Protein AF-A0ABD1ADV8-F1 (afdb_monomer_lite)

Organism: NCBI:txid228776

Foldseek 3Di:
DFPQQDDQFDAAPAPHDSCSSCVDDPNPDDRDDGDPVRDDPPPQCDDGVNDHGQPPDDPDDDKDQDAPPDDVSVVVVLLLQDWAWDDDPNDIDTDHVVCVCVVVVNCPDDDDDRPDDDPDDNVVRVVRSPDDSHRPMD

Secondary structure (DSSP, 8-state):
-BTTTS--PPPPPTT--GGGGGTT--TT-PPS---GGGB-S-GGGS-BTTBPPPTT--SS----EE-TTS-HHHHHHHHHHS-EEEEETTEEEEE-GGGHHHHTT---S------------HHHHHHHHHS--TTEE-

pLDDT: mean 76.41, std 10.17, range [47.72, 91.25]

Sequence (138 aa):
MFKNARPTAVEIPLGEPMIAQWDNLDLRQRPENVRFEDFEWRPYTKPLPNWSPLRLYVEESMSVTVENSIDDEFVCFARSVRSCKLVGMGVVEDYNPHRVARQFGMDQELPDLVSERSSFTEQEVWEDYNKSLSGFEL

Structure (mmCIF, N/CA/C/O backbone):
data_AF-A0ABD1ADV8-F1
#
_entry.id   AF-A0ABD1ADV8-F1
#
loop_
_atom_site.group_PDB
_atom_site.id
_atom_site.type_symbol
_atom_site.label_atom_id
_atom_site.label_alt_id
_atom_site.label_comp_id
_atom_site.label_asym_id
_atom_site.label_entity_id
_atom_site.label_seq_id
_atom_site.pdbx_PDB_ins_code
_atom_site.Cartn_x
_atom_site.Cartn_y
_atom_site.Cartn_z
_atom_site.occupancy
_atom_site.B_iso_or_equiv
_atom_site.auth_seq_id
_atom_site.auth_comp_id
_atom_site.auth_asym_id
_atom_site.auth_atom_id
_atom_site.pdbx_PDB_model_num
ATOM 1 N N . MET A 1 1 ? 8.859 -8.805 -7.456 1.00 71.88 1 MET A N 1
ATOM 2 C CA . MET A 1 1 ? 8.146 -9.245 -8.680 1.00 71.88 1 MET A CA 1
ATOM 3 C C . MET A 1 1 ? 9.144 -9.894 -9.617 1.00 71.88 1 MET A C 1
ATOM 5 O O . MET A 1 1 ? 10.246 -9.385 -9.744 1.00 71.88 1 MET A O 1
ATOM 9 N N . PHE A 1 2 ? 8.793 -11.003 -10.257 1.00 77.69 2 PHE A N 1
ATOM 10 C CA . PHE A 1 2 ? 9.716 -11.716 -11.140 1.00 77.69 2 PHE A CA 1
ATOM 11 C C . PHE A 1 2 ? 9.763 -11.089 -12.534 1.00 77.69 2 PHE A C 1
ATOM 13 O O . PHE A 1 2 ? 8.723 -10.926 -13.173 1.00 77.69 2 PHE A O 1
ATOM 20 N N . LYS A 1 3 ? 10.964 -10.747 -13.013 1.00 77.00 3 LYS A N 1
ATOM 21 C CA . LYS A 1 3 ? 11.163 -10.065 -14.307 1.00 77.00 3 LYS A CA 1
ATOM 22 C C . LYS A 1 3 ? 10.658 -10.883 -15.495 1.00 77.00 3 LYS A C 1
ATOM 24 O O . LYS A 1 3 ? 10.087 -10.311 -16.413 1.00 77.00 3 LYS A O 1
ATOM 29 N N . ASN A 1 4 ? 10.817 -12.201 -15.429 1.00 75.56 4 ASN A N 1
ATOM 30 C CA . ASN A 1 4 ? 10.456 -13.123 -16.508 1.00 75.56 4 ASN A CA 1
ATOM 31 C C . ASN A 1 4 ? 8.974 -13.537 -16.477 1.00 75.56 4 ASN A C 1
ATOM 33 O O . ASN A 1 4 ? 8.503 -14.209 -17.386 1.00 75.56 4 ASN A O 1
ATOM 37 N N . ALA A 1 5 ? 8.238 -13.141 -15.431 1.00 75.56 5 ALA A N 1
ATOM 38 C CA . ALA A 1 5 ? 6.816 -13.444 -15.272 1.00 75.56 5 ALA A CA 1
ATOM 39 C C . ALA A 1 5 ? 5.897 -12.246 -15.504 1.00 75.56 5 ALA A C 1
ATOM 41 O O . ALA A 1 5 ? 4.679 -12.416 -15.533 1.00 75.56 5 ALA A O 1
ATOM 42 N N . ARG A 1 6 ? 6.453 -11.036 -15.623 1.00 73.31 6 ARG A N 1
ATOM 43 C CA . ARG A 1 6 ? 5.643 -9.843 -15.856 1.00 73.31 6 ARG A CA 1
ATOM 44 C C . ARG A 1 6 ? 5.426 -9.627 -17.357 1.00 73.31 6 ARG A C 1
ATOM 46 O O . ARG A 1 6 ? 6.372 -9.789 -18.129 1.00 73.31 6 ARG A O 1
ATOM 53 N N . PRO A 1 7 ? 4.223 -9.204 -17.764 1.00 77.38 7 PRO A N 1
ATOM 54 C CA . PRO A 1 7 ? 3.981 -8.732 -19.118 1.00 77.38 7 PRO A CA 1
ATOM 55 C C . PRO A 1 7 ? 4.883 -7.541 -19.481 1.00 77.38 7 PRO A C 1
ATOM 57 O O . PRO A 1 7 ? 5.342 -6.802 -18.601 1.00 77.38 7 PRO A O 1
ATOM 60 N N . THR A 1 8 ? 5.103 -7.314 -20.778 1.00 79.12 8 THR A N 1
ATOM 61 C CA . THR A 1 8 ? 5.774 -6.101 -21.265 1.00 79.12 8 THR A CA 1
ATOM 62 C C . THR A 1 8 ? 4.921 -4.879 -20.933 1.00 79.12 8 THR A C 1
ATOM 64 O O . THR A 1 8 ? 3.848 -4.707 -21.500 1.00 79.12 8 THR A O 1
ATOM 67 N N . ALA A 1 9 ? 5.388 -4.053 -19.997 1.00 78.62 9 ALA A N 1
ATOM 68 C CA . ALA A 1 9 ? 4.689 -2.841 -19.586 1.00 78.62 9 ALA A CA 1
ATOM 69 C C . ALA A 1 9 ? 4.634 -1.816 -20.731 1.00 78.62 9 ALA A C 1
ATOM 71 O O . ALA A 1 9 ? 5.615 -1.648 -21.461 1.00 78.62 9 ALA A O 1
ATOM 72 N N . VAL A 1 10 ? 3.503 -1.124 -20.857 1.00 85.69 10 VAL A N 1
ATOM 73 C CA . VAL A 1 10 ? 3.368 0.066 -21.710 1.00 85.69 10 VAL A CA 1
ATOM 74 C C . VAL A 1 10 ? 3.653 1.337 -20.909 1.00 85.69 10 VAL A C 1
ATOM 76 O O . VAL A 1 10 ? 3.679 1.309 -19.678 1.00 85.69 10 VAL A O 1
ATOM 79 N N . GLU A 1 11 ? 3.888 2.456 -21.596 1.00 87.50 11 GLU A N 1
ATOM 80 C CA . GLU A 1 11 ? 4.007 3.754 -20.927 1.00 87.50 11 GLU A CA 1
ATOM 81 C C . GLU A 1 11 ? 2.705 4.083 -20.184 1.00 87.50 11 GLU A C 1
ATOM 83 O O . GLU A 1 11 ? 1.615 3.921 -20.733 1.00 87.50 11 GLU A O 1
ATOM 88 N N . ILE A 1 12 ? 2.829 4.526 -18.930 1.00 88.81 12 ILE A N 1
ATOM 89 C CA . ILE A 1 12 ? 1.684 4.904 -18.102 1.00 88.81 12 ILE A CA 1
ATOM 90 C C . ILE A 1 12 ? 1.140 6.231 -18.649 1.00 88.81 12 ILE A C 1
ATOM 92 O O . ILE A 1 12 ? 1.897 7.209 -18.715 1.00 88.81 12 ILE A O 1
ATOM 96 N N . PRO A 1 13 ? -0.137 6.301 -19.065 1.00 88.25 13 PRO A N 1
ATO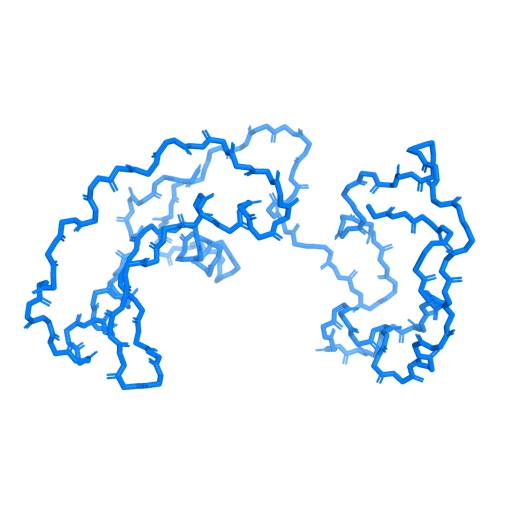M 97 C CA . PRO A 1 13 ? -0.726 7.566 -19.477 1.00 88.25 13 PRO A CA 1
ATOM 98 C C . PRO A 1 13 ? -0.741 8.566 -18.313 1.00 88.25 13 PRO A C 1
ATOM 100 O O . PRO A 1 13 ? -0.833 8.189 -17.145 1.00 88.25 13 PRO A O 1
ATOM 103 N N . LEU A 1 14 ? -0.640 9.860 -18.617 1.00 87.25 14 LEU A N 1
ATOM 104 C CA . LEU A 1 14 ? -0.584 10.895 -17.585 1.00 87.25 14 LEU A CA 1
ATOM 105 C C . LEU A 1 14 ? -1.836 10.865 -16.694 1.00 87.25 14 LEU A C 1
ATOM 107 O O . LEU A 1 14 ? -2.947 11.054 -17.181 1.00 87.25 14 LEU A O 1
ATOM 111 N N . GLY A 1 15 ? -1.628 10.693 -15.386 1.00 84.62 15 GLY A N 1
ATOM 112 C CA . GLY A 1 15 ? -2.700 10.655 -14.387 1.00 84.62 15 GLY A CA 1
ATOM 113 C C . GLY A 1 15 ? -3.316 9.272 -14.158 1.00 84.62 15 GLY A C 1
ATOM 114 O O . GLY A 1 15 ? -4.132 9.130 -13.251 1.00 84.62 15 GLY A O 1
ATOM 115 N N . GLU A 1 16 ? -2.913 8.256 -14.921 1.00 87.75 16 GLU A N 1
ATOM 116 C CA . GLU A 1 16 ? -3.350 6.878 -14.705 1.00 87.75 16 GLU A CA 1
ATOM 117 C C . GLU A 1 16 ? -2.549 6.200 -13.580 1.00 87.75 16 GLU A C 1
ATOM 119 O O . GLU A 1 16 ? -1.379 6.530 -13.340 1.00 87.75 16 GLU A O 1
ATOM 124 N N . PRO A 1 17 ? -3.139 5.219 -12.875 1.00 84.81 17 PRO A N 1
ATOM 125 C CA . PRO A 1 17 ? -2.410 4.445 -11.888 1.00 84.81 17 PRO A CA 1
ATOM 126 C C . PRO A 1 17 ? -1.356 3.570 -12.572 1.00 84.81 17 PRO A C 1
ATOM 128 O O . PRO A 1 17 ? -1.534 3.100 -13.691 1.00 84.81 17 PRO A O 1
ATOM 131 N N . MET A 1 18 ? -0.286 3.233 -11.854 1.00 82.25 18 MET A N 1
ATOM 132 C CA . MET A 1 18 ? 0.778 2.351 -12.354 1.00 82.25 18 MET A CA 1
ATOM 133 C C . MET A 1 18 ? 0.280 1.015 -12.927 1.00 82.25 18 MET A C 1
ATOM 135 O O . MET A 1 18 ? 0.907 0.470 -13.830 1.00 82.25 18 MET A O 1
ATOM 139 N N . ILE A 1 19 ? -0.843 0.475 -12.432 1.00 83.44 19 ILE A N 1
ATOM 140 C CA . ILE A 1 19 ? -1.433 -0.767 -12.959 1.00 83.44 19 ILE A CA 1
ATOM 141 C C . ILE A 1 19 ? -1.913 -0.627 -14.415 1.00 83.44 19 ILE A C 1
ATOM 143 O O . ILE A 1 19 ? -1.948 -1.626 -15.132 1.00 83.44 19 ILE A O 1
ATOM 147 N N . ALA A 1 20 ? -2.181 0.599 -14.884 1.00 87.50 20 ALA A N 1
ATOM 148 C CA . ALA A 1 20 ? -2.556 0.886 -16.268 1.00 87.50 20 ALA A CA 1
ATOM 149 C C . ALA A 1 20 ? -1.469 0.481 -17.275 1.00 87.50 20 ALA A C 1
ATOM 151 O O . ALA A 1 20 ? -1.775 0.195 -18.431 1.00 87.50 20 ALA A O 1
ATOM 152 N N . GLN A 1 21 ? -0.214 0.332 -16.827 1.00 84.94 21 GLN A N 1
ATOM 153 C CA . GLN A 1 21 ? 0.871 -0.215 -17.648 1.00 84.94 21 GLN A CA 1
ATOM 154 C C . GLN A 1 21 ? 0.601 -1.650 -18.149 1.00 84.94 21 GLN A C 1
ATOM 156 O O . GLN A 1 21 ? 1.351 -2.153 -18.989 1.00 84.94 21 GLN A O 1
ATOM 161 N N . TRP A 1 22 ? -0.435 -2.322 -17.628 1.00 83.19 22 TRP A N 1
ATOM 162 C CA . TRP A 1 22 ? -0.837 -3.675 -18.012 1.00 83.19 22 TRP A CA 1
ATOM 163 C C . TRP A 1 22 ? -2.296 -3.808 -18.485 1.00 83.19 22 TRP A C 1
ATOM 165 O O . TRP A 1 22 ? -2.726 -4.928 -18.751 1.00 83.19 22 TRP A O 1
ATOM 175 N N . ASP A 1 23 ? -3.040 -2.707 -18.629 1.00 80.25 23 ASP A N 1
ATOM 176 C CA . ASP A 1 23 ? -4.498 -2.699 -18.875 1.00 80.25 23 ASP A CA 1
ATOM 177 C C . ASP A 1 23 ? -4.930 -3.422 -20.170 1.00 80.25 23 ASP A C 1
ATOM 179 O O . ASP A 1 23 ? -6.026 -3.963 -20.263 1.00 80.25 23 ASP A O 1
ATOM 183 N N . ASN A 1 24 ? -4.038 -3.513 -21.162 1.00 73.12 24 ASN A N 1
ATOM 184 C CA . ASN A 1 24 ? -4.349 -4.053 -22.492 1.00 73.12 24 ASN A CA 1
ATOM 185 C C . ASN A 1 24 ? -3.439 -5.214 -22.921 1.00 73.12 24 ASN A C 1
ATOM 187 O O . ASN A 1 24 ? -3.181 -5.411 -24.110 1.00 73.12 24 ASN A O 1
ATOM 191 N N . LEU A 1 25 ? -2.910 -5.975 -21.963 1.00 70.88 25 LEU A N 1
ATOM 192 C CA . LEU A 1 25 ? -1.984 -7.066 -22.263 1.00 70.88 25 LEU A CA 1
ATOM 193 C C . LEU A 1 25 ? -2.707 -8.408 -22.363 1.00 70.88 25 LEU A C 1
ATOM 195 O O . LEU A 1 25 ? -3.488 -8.784 -21.492 1.00 70.88 25 LEU A O 1
ATOM 199 N N . ASP A 1 26 ? -2.409 -9.162 -23.425 1.00 68.88 26 ASP A N 1
ATOM 200 C CA . ASP A 1 26 ? -2.891 -10.535 -23.569 1.00 68.88 26 ASP A CA 1
ATOM 201 C C . ASP A 1 26 ? -2.171 -11.416 -22.529 1.00 68.88 26 ASP A C 1
ATOM 203 O O . ASP A 1 26 ? -1.019 -11.818 -22.709 1.00 68.88 26 ASP A O 1
ATOM 207 N N . LEU A 1 27 ? -2.846 -11.695 -21.407 1.00 64.19 27 LEU A N 1
ATOM 208 C CA . LEU A 1 27 ? -2.335 -12.439 -20.239 1.00 64.19 27 LEU A CA 1
ATOM 209 C C . LEU A 1 27 ? -2.036 -13.928 -20.518 1.00 64.19 27 LEU A C 1
ATOM 211 O O . LEU A 1 27 ? -1.850 -14.723 -19.599 1.00 64.19 27 LEU A O 1
ATOM 215 N N . ARG A 1 28 ? -1.978 -14.341 -21.786 1.00 60.69 28 ARG A N 1
ATOM 216 C CA . ARG A 1 28 ? -1.716 -15.725 -22.208 1.00 60.69 28 ARG A CA 1
ATOM 217 C C . ARG A 1 28 ? -0.264 -16.169 -22.041 1.00 60.69 28 ARG A C 1
ATOM 219 O O . ARG A 1 28 ? 0.033 -17.342 -22.266 1.00 60.69 28 ARG A O 1
ATOM 226 N N . GLN A 1 29 ? 0.637 -15.275 -21.644 1.00 61.12 29 GLN A N 1
ATOM 227 C CA . GLN A 1 29 ? 2.020 -15.641 -21.364 1.00 61.12 29 GLN A CA 1
ATOM 228 C C . GLN A 1 29 ? 2.092 -16.390 -20.032 1.00 61.12 29 GLN A C 1
ATOM 230 O O . GLN A 1 29 ? 1.977 -15.806 -18.957 1.00 61.12 29 GLN A O 1
ATOM 235 N N . ARG A 1 30 ? 2.274 -17.711 -20.102 1.00 60.53 30 ARG A N 1
ATOM 236 C CA . ARG A 1 30 ? 2.679 -18.488 -18.931 1.00 60.53 30 ARG A CA 1
ATOM 237 C C . ARG A 1 30 ? 4.173 -18.265 -18.713 1.00 60.53 30 ARG A C 1
ATOM 239 O O . ARG A 1 30 ? 4.932 -18.533 -19.641 1.00 60.53 30 ARG A O 1
ATOM 246 N N . PRO A 1 31 ? 4.608 -17.816 -17.526 1.00 62.81 31 PRO A N 1
ATOM 247 C CA . PRO A 1 31 ? 6.028 -17.760 -17.237 1.00 62.81 31 PRO A CA 1
ATOM 248 C C . PRO A 1 31 ? 6.628 -19.163 -17.317 1.00 62.81 31 PRO A C 1
ATOM 250 O O . PRO A 1 31 ? 6.181 -20.075 -16.617 1.00 62.81 31 PRO A O 1
ATOM 253 N N . GLU A 1 32 ? 7.650 -19.334 -18.149 1.00 66.00 32 GLU A N 1
ATOM 254 C CA . GLU A 1 32 ? 8.530 -20.493 -18.063 1.00 66.00 32 GLU A CA 1
ATOM 255 C C . GLU A 1 32 ? 9.405 -20.328 -16.816 1.00 66.00 32 GLU A C 1
ATOM 257 O O . GLU A 1 32 ? 10.052 -19.299 -16.651 1.00 66.00 32 GLU A O 1
ATOM 262 N N . ASN A 1 33 ? 9.376 -21.322 -15.921 1.00 70.75 33 ASN A N 1
ATOM 263 C CA . ASN A 1 33 ? 10.292 -21.510 -14.788 1.00 70.75 33 ASN A CA 1
ATOM 264 C C . ASN A 1 33 ? 10.806 -20.218 -14.127 1.00 70.75 33 ASN A C 1
ATOM 266 O O . ASN A 1 33 ? 11.912 -19.749 -14.385 1.00 70.75 33 ASN A O 1
ATOM 270 N N . VAL A 1 34 ? 10.013 -19.677 -13.209 1.00 72.94 34 VAL A N 1
ATOM 271 C CA . VAL A 1 34 ? 10.390 -18.513 -12.407 1.00 72.94 34 VAL A CA 1
ATOM 272 C C . VAL A 1 34 ? 11.498 -18.887 -11.415 1.00 72.94 34 VAL A C 1
ATOM 274 O O . VAL A 1 34 ? 11.299 -19.776 -10.587 1.00 72.94 34 VAL A O 1
ATOM 277 N N . ARG A 1 35 ? 12.650 -18.205 -11.463 1.00 79.69 35 ARG A N 1
ATOM 278 C CA . ARG A 1 35 ? 13.740 -18.403 -10.492 1.00 79.69 35 ARG A CA 1
ATOM 279 C C . ARG A 1 35 ? 13.814 -17.234 -9.510 1.00 79.69 35 ARG A C 1
ATOM 281 O O . ARG A 1 35 ? 13.462 -16.104 -9.843 1.00 79.69 35 ARG A O 1
ATOM 288 N N . PHE A 1 36 ? 14.263 -17.493 -8.282 1.00 78.50 36 PHE A N 1
ATOM 289 C CA . PHE A 1 36 ? 14.351 -16.452 -7.250 1.00 78.50 36 PHE A CA 1
ATOM 290 C C . PHE A 1 36 ? 15.344 -15.344 -7.617 1.00 78.50 36 PHE A C 1
ATOM 292 O O . PHE A 1 36 ? 15.129 -14.192 -7.258 1.00 78.50 36 PHE A O 1
ATOM 299 N N . GLU A 1 37 ? 16.378 -15.654 -8.400 1.00 83.81 37 GLU A N 1
ATOM 300 C CA . GLU A 1 37 ? 17.332 -14.655 -8.890 1.00 83.81 37 GLU A CA 1
ATOM 301 C C . GLU A 1 37 ? 16.684 -13.628 -9.840 1.00 83.81 37 GLU A C 1
ATOM 303 O O . GLU A 1 37 ? 17.179 -12.510 -9.976 1.00 83.81 37 GLU A O 1
ATOM 308 N N . ASP A 1 38 ? 15.541 -13.967 -10.448 1.00 81.75 38 ASP A N 1
ATOM 309 C CA . ASP A 1 38 ? 14.761 -13.054 -11.291 1.00 81.75 38 ASP A CA 1
ATOM 310 C C . ASP A 1 38 ? 13.830 -12.144 -10.477 1.00 81.75 38 ASP A C 1
ATOM 312 O O . ASP A 1 38 ? 13.116 -11.305 -11.045 1.00 81.75 38 ASP A O 1
ATOM 316 N N . PHE A 1 39 ? 13.785 -12.322 -9.153 1.00 83.12 39 PHE A N 1
ATOM 317 C CA . PHE A 1 39 ? 12.938 -11.538 -8.274 1.00 83.12 39 PHE A CA 1
ATOM 318 C C . PHE A 1 39 ? 13.509 -10.136 -8.067 1.00 83.12 39 PHE A C 1
ATOM 320 O O . PHE A 1 39 ? 14.569 -9.918 -7.490 1.00 83.12 39 PHE A O 1
ATOM 327 N N . GLU A 1 40 ? 12.735 -9.150 -8.491 1.00 82.94 40 GLU A N 1
ATOM 328 C CA . GLU A 1 40 ? 12.983 -7.745 -8.230 1.00 82.94 40 GLU A CA 1
ATOM 329 C C . GLU A 1 40 ? 12.284 -7.316 -6.940 1.00 82.94 40 GLU A C 1
ATOM 331 O O . GLU A 1 40 ? 11.047 -7.319 -6.862 1.00 82.94 40 GLU A O 1
ATOM 336 N N . TRP A 1 41 ? 13.070 -6.952 -5.927 1.00 78.44 41 TRP A N 1
ATOM 337 C CA . TRP A 1 41 ? 12.551 -6.360 -4.696 1.00 78.44 41 TRP A CA 1
ATOM 338 C C . TRP A 1 41 ? 11.976 -4.969 -4.978 1.00 78.44 41 TRP A C 1
ATOM 340 O O . TRP A 1 41 ? 12.540 -4.220 -5.773 1.00 78.44 41 TRP A O 1
ATOM 350 N N . ARG A 1 42 ? 10.837 -4.648 -4.345 1.00 76.31 42 ARG A N 1
ATOM 351 C CA . ARG A 1 42 ? 10.164 -3.337 -4.441 1.00 76.31 42 ARG A CA 1
ATOM 352 C C . ARG A 1 42 ? 9.998 -2.832 -5.891 1.00 76.31 42 ARG A C 1
ATOM 354 O O . ARG A 1 42 ? 10.473 -1.760 -6.242 1.00 76.31 42 ARG A O 1
ATOM 361 N N . PRO A 1 43 ? 9.283 -3.568 -6.759 1.00 75.81 43 PRO A N 1
ATOM 362 C CA . PRO A 1 43 ? 9.108 -3.165 -8.160 1.00 75.81 43 PRO A CA 1
ATOM 363 C C . PRO A 1 43 ? 8.412 -1.800 -8.316 1.00 75.81 43 PRO A C 1
ATOM 365 O O . PRO A 1 43 ? 8.586 -1.142 -9.335 1.00 75.81 43 PRO A O 1
ATOM 368 N N . TYR A 1 44 ? 7.653 -1.380 -7.301 1.00 75.69 44 TYR A N 1
ATOM 369 C CA . TYR A 1 44 ? 6.821 -0.177 -7.289 1.00 75.69 44 TYR A CA 1
ATOM 370 C C . TYR A 1 44 ? 7.539 1.096 -6.823 1.00 75.69 44 TYR A C 1
ATOM 372 O O . TYR A 1 44 ? 6.939 2.165 -6.824 1.00 75.69 44 TYR A O 1
ATOM 380 N N . THR A 1 45 ? 8.815 1.002 -6.437 1.00 77.75 45 THR A N 1
ATOM 381 C CA . THR A 1 45 ? 9.622 2.167 -6.026 1.00 77.75 45 THR A CA 1
ATOM 382 C C . THR A 1 45 ? 10.418 2.770 -7.168 1.00 77.75 45 THR A C 1
ATOM 384 O O . THR A 1 45 ? 11.082 3.791 -7.004 1.00 77.75 45 THR A O 1
ATOM 387 N N . LYS A 1 46 ? 10.386 2.127 -8.334 1.00 78.19 46 LYS A N 1
ATOM 388 C CA . LYS A 1 46 ? 11.147 2.571 -9.488 1.00 78.19 46 LYS A CA 1
ATOM 389 C C . LYS A 1 46 ? 10.471 3.785 -10.115 1.00 78.19 46 LYS A C 1
ATOM 391 O O . LYS A 1 46 ? 9.280 3.703 -10.416 1.00 78.19 46 LYS A O 1
ATOM 396 N N . PRO A 1 47 ? 11.209 4.881 -10.353 1.00 77.00 47 PRO A N 1
ATOM 397 C CA . PRO A 1 47 ? 10.669 5.991 -11.116 1.00 77.00 47 PRO A CA 1
ATOM 398 C C . PRO A 1 47 ? 10.356 5.506 -12.536 1.00 77.00 47 PRO A C 1
ATOM 400 O O . PRO A 1 47 ? 11.189 4.862 -13.179 1.00 77.00 47 PRO A O 1
ATOM 403 N N . LEU A 1 48 ? 9.148 5.803 -13.007 1.00 82.00 48 LEU A N 1
ATOM 404 C CA . LEU A 1 48 ? 8.690 5.509 -14.362 1.00 82.00 48 LEU A CA 1
ATOM 405 C C . LEU A 1 48 ? 8.193 6.815 -15.006 1.00 82.00 48 LEU A C 1
ATOM 407 O O . LEU A 1 48 ? 7.785 7.730 -14.287 1.00 82.00 48 LEU A O 1
ATOM 411 N N . PRO A 1 49 ? 8.218 6.942 -16.344 1.00 83.88 49 PRO A N 1
ATOM 412 C CA . PRO A 1 49 ? 7.598 8.080 -17.016 1.00 83.88 49 PRO A CA 1
ATOM 413 C C . PRO A 1 49 ? 6.140 8.241 -16.574 1.00 83.88 49 PRO A C 1
ATOM 415 O O . PRO A 1 49 ? 5.409 7.256 -16.485 1.00 83.88 49 PRO A O 1
ATOM 418 N N . ASN A 1 50 ? 5.741 9.478 -16.273 1.00 84.44 50 ASN A N 1
ATOM 419 C CA . ASN A 1 50 ? 4.395 9.849 -15.816 1.00 84.44 50 ASN A CA 1
ATOM 420 C C . ASN A 1 50 ? 3.935 9.195 -14.496 1.00 84.44 50 ASN A C 1
ATOM 422 O O . ASN A 1 50 ? 2.767 9.325 -14.135 1.00 84.44 50 ASN A O 1
ATOM 426 N N . TRP A 1 51 ? 4.838 8.549 -13.749 1.00 82.25 51 TRP A N 1
ATOM 427 C CA . TRP A 1 51 ? 4.539 7.933 -12.459 1.00 82.25 51 TRP A CA 1
ATOM 428 C C . TRP A 1 51 ? 5.579 8.293 -11.398 1.00 82.25 51 TRP A C 1
ATOM 430 O O . TRP A 1 51 ? 6.769 7.984 -11.514 1.00 82.25 51 TRP A O 1
ATOM 440 N N . SER A 1 52 ? 5.093 8.897 -10.317 1.00 79.81 52 SER A N 1
ATOM 441 C CA . SER A 1 52 ? 5.873 9.144 -9.108 1.00 79.81 52 SER A CA 1
ATOM 442 C C . SER A 1 52 ? 5.593 8.027 -8.102 1.00 79.81 52 SER A C 1
ATOM 444 O O . SER A 1 52 ? 4.431 7.825 -7.749 1.00 79.81 52 SER A O 1
ATOM 446 N N . PRO A 1 53 ? 6.618 7.299 -7.624 1.00 75.44 53 PRO A N 1
ATOM 447 C CA . PRO A 1 53 ? 6.443 6.306 -6.575 1.00 75.44 53 PRO A CA 1
ATOM 448 C C . PRO A 1 53 ? 5.821 6.901 -5.312 1.00 75.44 53 PRO A C 1
ATOM 450 O O . PRO A 1 53 ? 6.078 8.056 -4.970 1.00 75.44 53 PRO A O 1
ATOM 453 N N . LEU A 1 54 ? 5.062 6.068 -4.598 1.00 75.44 54 LEU A N 1
ATOM 454 C CA . LEU A 1 54 ? 4.524 6.405 -3.283 1.00 75.44 54 LEU A CA 1
ATOM 455 C C . LEU A 1 54 ? 5.670 6.733 -2.313 1.00 75.44 54 LEU A C 1
ATOM 457 O O . LEU A 1 54 ? 6.666 6.002 -2.246 1.00 75.44 54 LEU A O 1
ATOM 461 N N . ARG A 1 55 ? 5.512 7.798 -1.524 1.00 76.88 55 ARG A N 1
ATOM 462 C CA . ARG A 1 55 ? 6.502 8.273 -0.536 1.00 76.88 55 ARG A CA 1
ATOM 463 C C . ARG A 1 55 ? 6.686 7.313 0.639 1.00 76.88 55 ARG A C 1
ATOM 465 O O . ARG A 1 55 ? 7.628 7.445 1.411 1.00 76.88 55 ARG A O 1
ATOM 472 N N . LEU A 1 56 ? 5.802 6.329 0.743 1.00 74.06 56 LEU A N 1
ATOM 473 C CA . LEU A 1 56 ? 5.750 5.317 1.797 1.00 74.06 56 LEU A CA 1
ATOM 474 C C . LEU A 1 56 ? 6.849 4.254 1.686 1.00 74.06 56 LEU A C 1
ATOM 476 O O . LEU A 1 56 ? 7.122 3.533 2.642 1.00 74.06 56 LEU A O 1
ATOM 480 N N . TYR A 1 57 ? 7.490 4.13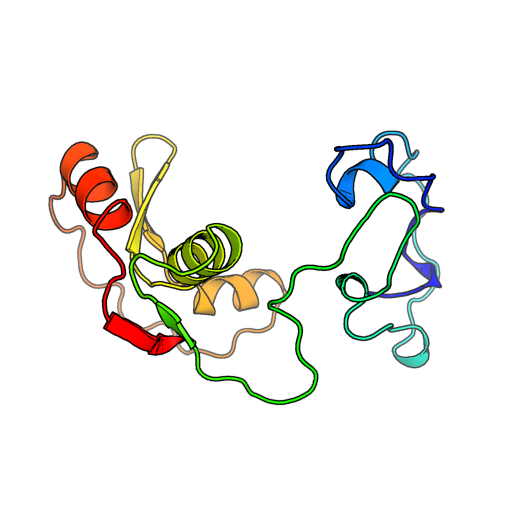0 0.524 1.00 72.69 57 TYR A N 1
ATOM 481 C CA . TYR A 1 57 ? 8.522 3.123 0.300 1.00 72.69 57 TYR A CA 1
ATOM 482 C C . TYR A 1 57 ? 9.931 3.684 0.512 1.00 72.69 57 TYR A C 1
ATOM 484 O O . TYR A 1 57 ? 10.724 3.805 -0.424 1.00 72.69 57 TYR A O 1
ATOM 492 N N . VAL A 1 58 ? 10.252 3.986 1.765 1.00 72.44 58 VAL A N 1
ATOM 493 C CA . VAL A 1 58 ? 11.591 4.407 2.198 1.00 72.44 58 VAL A CA 1
ATOM 494 C C . VAL A 1 58 ? 12.523 3.204 2.418 1.00 72.44 58 VAL A C 1
ATOM 496 O O . VAL A 1 58 ? 12.082 2.085 2.704 1.00 72.44 58 VAL A O 1
ATOM 499 N N . GLU A 1 59 ? 13.829 3.380 2.197 1.00 71.94 59 GLU A N 1
ATOM 500 C CA . GLU A 1 59 ? 14.827 2.323 2.458 1.00 71.94 59 GLU A CA 1
ATOM 501 C C . GLU A 1 59 ? 14.992 2.057 3.954 1.00 71.94 59 GLU A C 1
ATOM 503 O O . GLU A 1 59 ? 15.083 0.901 4.367 1.00 71.94 59 GLU A O 1
ATOM 508 N N . GLU A 1 60 ? 14.952 3.119 4.750 1.00 77.69 60 GLU A N 1
ATOM 509 C CA . GLU A 1 60 ? 15.054 3.072 6.202 1.00 77.69 60 GLU A CA 1
ATOM 510 C C . GLU A 1 60 ? 13.667 3.124 6.842 1.00 77.69 60 GLU A C 1
ATOM 512 O O . GLU A 1 60 ? 12.738 3.711 6.290 1.00 77.69 60 GLU A O 1
ATOM 517 N N . SER A 1 61 ? 13.512 2.507 8.014 1.00 75.75 61 SER A N 1
ATOM 518 C CA . SER A 1 61 ? 12.273 2.610 8.785 1.00 75.75 61 SER A CA 1
ATOM 519 C C . SER A 1 61 ? 11.996 4.069 9.143 1.00 75.75 61 SER A C 1
ATOM 521 O O . SER A 1 61 ? 12.844 4.721 9.753 1.00 75.75 61 SER A O 1
ATOM 523 N N . MET A 1 62 ? 10.802 4.554 8.820 1.00 76.56 62 MET A N 1
ATOM 524 C CA . MET A 1 62 ? 10.347 5.895 9.169 1.00 76.56 62 MET A CA 1
ATOM 525 C C . MET A 1 62 ? 9.074 5.774 9.998 1.00 76.56 62 MET A C 1
ATOM 527 O O . MET A 1 62 ? 8.126 5.138 9.550 1.00 76.56 62 MET A O 1
ATOM 531 N N . SER A 1 63 ? 9.069 6.383 11.182 1.00 75.06 63 SER A N 1
ATOM 532 C CA . SER A 1 63 ? 7.860 6.543 11.989 1.00 75.06 63 SER A CA 1
ATOM 533 C C . SER A 1 63 ? 7.140 7.816 11.569 1.00 75.06 63 SER A C 1
ATOM 535 O O . SER A 1 63 ? 7.763 8.885 11.531 1.00 75.06 63 SER A O 1
ATOM 537 N N . VAL A 1 64 ? 5.848 7.726 11.279 1.00 75.06 64 VAL A N 1
ATOM 538 C CA . VAL A 1 64 ? 5.049 8.890 10.877 1.00 75.06 64 VAL A CA 1
ATOM 539 C C . VAL A 1 64 ? 3.816 8.992 11.763 1.00 75.06 64 VAL A C 1
ATOM 541 O O . VAL A 1 64 ? 2.938 8.135 11.728 1.00 75.06 64 VAL A O 1
ATOM 544 N N . THR A 1 65 ? 3.724 10.067 12.542 1.00 79.50 65 THR A N 1
ATOM 545 C CA . THR A 1 65 ? 2.515 10.386 13.308 1.00 79.50 65 THR A CA 1
ATOM 546 C C . THR A 1 65 ? 1.525 11.084 12.394 1.00 79.50 65 THR A C 1
ATOM 548 O O . THR A 1 65 ? 1.814 12.175 11.918 1.00 79.50 65 THR A O 1
ATOM 551 N N . VAL A 1 66 ? 0.360 10.484 12.155 1.00 74.69 66 VAL A N 1
ATOM 552 C CA . VAL A 1 66 ? -0.693 11.063 11.316 1.00 74.69 66 VAL A CA 1
ATOM 553 C C . VAL A 1 66 ? -1.300 12.283 12.022 1.00 74.69 66 VAL A C 1
ATOM 555 O O . VAL A 1 66 ? -2.028 12.160 13.007 1.00 74.69 66 VAL A O 1
ATOM 558 N N . GLU A 1 67 ? -0.997 13.476 11.517 1.00 74.94 67 GLU A N 1
ATOM 559 C CA . GLU A 1 67 ? -1.555 14.763 11.935 1.00 74.94 67 GLU A CA 1
ATOM 560 C C . GLU A 1 67 ? -2.446 15.346 10.827 1.00 74.94 67 GLU A C 1
ATOM 562 O O . GLU A 1 67 ? -2.375 14.937 9.671 1.00 74.94 67 GLU A O 1
ATOM 567 N N . ASN A 1 68 ? -3.274 16.345 11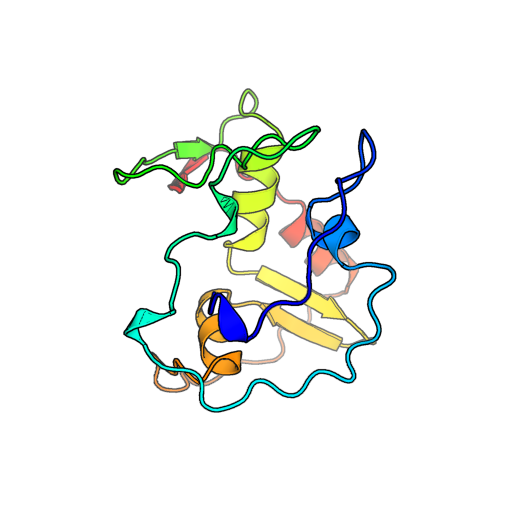.150 1.00 63.22 68 ASN A N 1
ATOM 5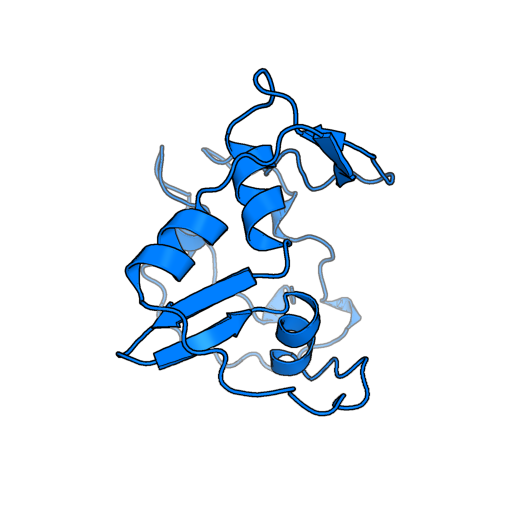68 C CA . ASN A 1 68 ? -4.207 16.958 10.188 1.00 63.22 68 ASN A CA 1
ATOM 569 C C . ASN A 1 68 ? -3.521 17.654 8.991 1.00 63.22 68 ASN A C 1
ATOM 571 O O . ASN A 1 68 ? -4.202 18.056 8.053 1.00 63.22 68 ASN A O 1
ATOM 575 N N . SER A 1 69 ? -2.203 17.860 9.047 1.00 64.25 69 SER A N 1
ATOM 576 C CA . SER A 1 69 ? -1.383 18.500 8.010 1.00 64.25 69 SER A CA 1
ATOM 577 C C . SER A 1 69 ? -0.657 17.504 7.099 1.00 64.25 69 SER A C 1
ATOM 579 O O . SER A 1 69 ? 0.052 17.929 6.185 1.00 64.25 69 SER A O 1
ATOM 581 N N . ILE A 1 70 ? -0.786 16.200 7.362 1.00 69.50 70 ILE A N 1
ATOM 582 C CA . ILE A 1 70 ? -0.126 15.161 6.577 1.00 69.50 70 ILE A CA 1
ATOM 583 C C . ILE A 1 70 ? -0.861 14.918 5.262 1.00 69.50 70 ILE A C 1
ATOM 585 O O . ILE A 1 70 ? -2.081 15.010 5.177 1.00 69.50 70 ILE A O 1
ATOM 589 N N . ASP A 1 71 ? -0.064 14.620 4.241 1.00 78.19 71 ASP A N 1
ATOM 590 C CA . ASP A 1 71 ? -0.493 14.319 2.880 1.00 78.19 71 ASP A CA 1
ATOM 591 C C . ASP A 1 71 ? -1.526 13.174 2.864 1.00 78.19 71 ASP A C 1
ATOM 593 O O . ASP A 1 71 ? -1.361 12.160 3.555 1.00 78.19 71 ASP A O 1
ATOM 597 N N . ASP A 1 72 ? -2.583 13.336 2.062 1.00 81.69 72 ASP A N 1
ATOM 598 C CA . ASP A 1 72 ? -3.696 12.389 1.932 1.00 81.69 72 ASP A CA 1
ATOM 599 C C . ASP A 1 72 ? -3.201 10.965 1.620 1.00 81.69 72 ASP A C 1
A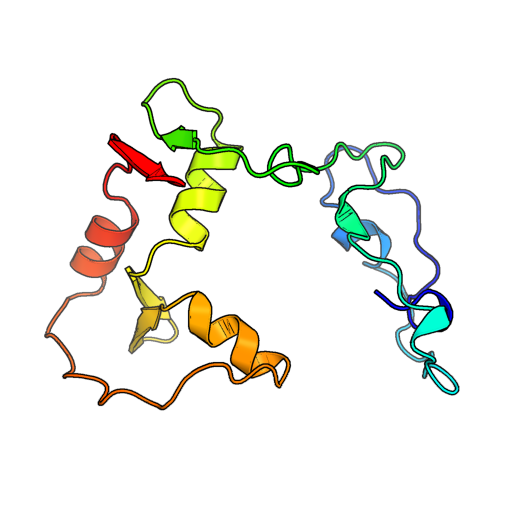TOM 601 O O . ASP A 1 72 ? -3.819 9.983 2.040 1.00 81.69 72 ASP A O 1
ATOM 605 N N . GLU A 1 73 ? -2.055 10.838 0.940 1.00 81.12 73 GLU A N 1
ATOM 606 C CA . GLU A 1 73 ? -1.381 9.565 0.663 1.00 81.12 73 GLU A CA 1
ATOM 607 C C . GLU A 1 73 ? -1.087 8.760 1.945 1.00 81.12 73 GLU A C 1
ATOM 609 O O . GLU A 1 73 ? -1.427 7.575 2.038 1.00 81.12 73 GLU A O 1
ATOM 614 N N . PHE A 1 74 ? -0.495 9.398 2.959 1.00 82.50 74 PHE A N 1
ATOM 615 C CA . PHE A 1 74 ? -0.149 8.741 4.223 1.00 82.50 74 PHE A CA 1
ATOM 616 C C . PHE A 1 74 ? -1.396 8.418 5.039 1.00 82.50 74 PHE A C 1
ATOM 618 O O . PHE A 1 74 ? -1.456 7.360 5.662 1.00 82.50 74 PHE A O 1
ATOM 625 N N . VAL A 1 75 ? -2.414 9.283 5.002 1.00 85.31 75 VAL A N 1
ATOM 626 C CA . VAL A 1 75 ? -3.701 9.025 5.665 1.00 85.31 75 VAL A CA 1
ATOM 627 C C . VAL A 1 75 ? -4.386 7.805 5.044 1.00 85.31 75 VAL A C 1
ATOM 629 O O . VAL A 1 75 ? -4.861 6.929 5.770 1.00 85.31 75 VAL A O 1
ATOM 632 N N . CYS A 1 76 ? -4.404 7.707 3.711 1.00 84.31 76 CYS A N 1
ATOM 633 C CA . CYS A 1 76 ? -4.960 6.558 2.997 1.00 84.31 76 CYS A CA 1
ATOM 634 C C . CYS A 1 76 ? -4.207 5.271 3.338 1.00 84.31 76 CYS A C 1
ATOM 636 O O . CYS A 1 76 ? -4.832 4.247 3.628 1.00 84.31 76 CYS A O 1
ATOM 638 N N . PHE A 1 77 ? -2.874 5.324 3.363 1.00 84.19 77 PHE A N 1
ATOM 639 C CA . PHE A 1 77 ? -2.064 4.175 3.747 1.00 84.19 77 PHE A CA 1
ATOM 640 C C . PHE A 1 77 ? -2.310 3.759 5.194 1.00 84.19 77 PHE A C 1
ATOM 642 O O . PHE A 1 77 ? -2.615 2.590 5.430 1.00 84.19 77 PHE A O 1
ATOM 649 N N . ALA A 1 78 ? -2.287 4.707 6.136 1.00 86.31 78 ALA A N 1
ATOM 650 C CA . ALA A 1 78 ? -2.583 4.463 7.544 1.00 86.31 78 ALA A CA 1
ATOM 651 C C . ALA A 1 78 ? -3.927 3.764 7.725 1.00 86.31 78 ALA A C 1
ATOM 653 O O . ALA A 1 78 ? -4.033 2.750 8.411 1.00 86.31 78 ALA A O 1
ATOM 654 N N . ARG A 1 79 ? -4.950 4.267 7.032 1.00 87.12 79 ARG A N 1
ATOM 655 C CA . ARG A 1 79 ? -6.291 3.688 7.043 1.00 87.12 79 ARG A CA 1
ATOM 656 C C . ARG A 1 79 ? -6.314 2.271 6.465 1.00 87.12 79 ARG A C 1
ATOM 658 O O . ARG A 1 79 ? -7.032 1.428 6.989 1.00 87.12 79 ARG A O 1
ATOM 665 N N . SER A 1 80 ? -5.516 1.993 5.431 1.00 85.06 80 SER A N 1
ATOM 666 C CA . SER A 1 80 ? -5.423 0.668 4.799 1.00 85.06 80 SER A CA 1
ATOM 667 C C . SER A 1 80 ? -4.692 -0.384 5.640 1.00 85.06 80 SER A C 1
ATOM 669 O O . SER A 1 80 ? -4.929 -1.576 5.453 1.00 85.06 80 SER A O 1
ATOM 671 N N . VAL A 1 81 ? -3.824 0.028 6.569 1.00 84.38 81 VAL A N 1
ATOM 672 C CA . VAL A 1 81 ? -3.084 -0.877 7.470 1.00 84.38 81 VAL A CA 1
ATOM 673 C C . VAL A 1 81 ? -3.629 -0.884 8.900 1.00 84.38 81 VAL A C 1
ATOM 675 O O . VAL A 1 81 ? -3.151 -1.642 9.740 1.00 84.38 81 VAL A O 1
ATOM 678 N N . ARG A 1 82 ? -4.664 -0.090 9.188 1.00 86.88 82 ARG A N 1
ATOM 679 C CA . ARG A 1 82 ? -5.392 -0.131 10.458 1.00 86.88 82 ARG A CA 1
ATOM 680 C C . ARG A 1 82 ? -6.336 -1.333 10.480 1.00 86.88 82 ARG A C 1
ATOM 682 O O . ARG A 1 82 ? -7.130 -1.515 9.556 1.00 86.88 82 ARG A O 1
ATOM 689 N N . SER A 1 83 ? -6.326 -2.106 11.563 1.00 85.88 83 SER A N 1
ATOM 690 C CA . SER A 1 83 ? -7.413 -3.056 11.815 1.00 85.88 83 SER A CA 1
ATOM 691 C C . SER A 1 83 ? -8.741 -2.306 11.962 1.00 85.88 83 SER A C 1
ATOM 693 O O . SER A 1 83 ? -8.830 -1.286 12.651 1.00 85.88 83 SER A O 1
ATOM 695 N N . CYS A 1 84 ? -9.775 -2.786 11.284 1.00 86.62 84 CYS A N 1
ATOM 696 C CA . CYS A 1 84 ? -11.115 -2.206 11.316 1.00 86.62 84 CYS A CA 1
ATOM 697 C C . CYS A 1 84 ? -12.152 -3.263 10.929 1.00 86.62 84 CYS A C 1
ATOM 699 O O . CYS A 1 84 ? -11.810 -4.413 10.666 1.00 86.62 84 CYS A O 1
ATOM 701 N N . LYS A 1 85 ? -13.426 -2.880 10.878 1.00 87.94 85 LYS A N 1
ATOM 702 C CA . LYS A 1 85 ? -14.463 -3.684 10.229 1.00 87.94 85 LYS A CA 1
ATOM 703 C C . LYS A 1 85 ? -14.706 -3.140 8.827 1.00 87.94 85 LYS A C 1
ATOM 705 O O . LYS A 1 85 ? -14.666 -1.931 8.621 1.00 87.94 85 LYS A O 1
ATOM 710 N N . LEU A 1 86 ? -14.957 -4.026 7.871 1.00 87.31 86 LEU A N 1
ATOM 711 C CA . LEU A 1 86 ? -15.349 -3.657 6.514 1.00 87.31 86 LEU A CA 1
ATOM 712 C C . LEU A 1 86 ? -16.743 -4.191 6.212 1.00 87.31 86 LEU A C 1
ATOM 714 O O . LEU A 1 86 ? -17.106 -5.289 6.636 1.00 87.31 86 LEU A O 1
ATOM 718 N N . VAL A 1 87 ? -17.506 -3.401 5.460 1.00 86.62 87 VAL A N 1
ATOM 719 C CA . VAL A 1 87 ? -18.812 -3.786 4.922 1.00 86.62 87 VAL A CA 1
ATOM 720 C C . VAL A 1 87 ? -18.619 -4.249 3.483 1.00 86.62 87 VAL A C 1
ATOM 722 O O . VAL A 1 87 ? -18.104 -3.504 2.651 1.00 86.62 87 VAL A O 1
ATOM 725 N N . GLY A 1 88 ? -19.048 -5.467 3.167 1.00 81.62 88 GLY A N 1
ATOM 726 C CA . GLY A 1 88 ? -18.976 -6.007 1.815 1.00 81.62 88 GLY A CA 1
ATOM 727 C C . GLY A 1 88 ? -20.004 -7.105 1.590 1.00 81.62 88 GLY A C 1
ATOM 728 O O . GLY A 1 88 ? -20.178 -7.981 2.427 1.00 81.62 88 GLY A O 1
ATOM 729 N N . MET A 1 89 ? -20.698 -7.067 0.447 1.00 81.75 89 MET A N 1
ATOM 730 C CA . MET A 1 89 ? -21.685 -8.089 0.056 1.00 81.75 89 MET A CA 1
ATOM 731 C C . MET A 1 89 ? -22.765 -8.367 1.128 1.00 81.75 89 MET A C 1
ATOM 733 O O . MET A 1 89 ? -23.209 -9.502 1.286 1.00 81.75 89 MET A O 1
ATOM 737 N N . GLY A 1 90 ? -23.188 -7.336 1.871 1.00 78.25 90 GLY A N 1
ATOM 738 C CA . GLY A 1 90 ? -24.170 -7.460 2.959 1.00 78.25 90 GLY A CA 1
ATOM 739 C C . GLY A 1 90 ? -23.632 -8.143 4.222 1.00 78.25 90 GLY A C 1
ATOM 740 O O . GLY A 1 90 ? -24.413 -8.596 5.058 1.00 78.25 90 GLY A O 1
ATOM 741 N N . VAL A 1 91 ? -22.308 -8.254 4.355 1.00 81.25 91 VAL A N 1
ATOM 742 C CA . VAL A 1 91 ? -21.621 -8.832 5.512 1.00 81.25 91 VAL A CA 1
ATOM 743 C C . VAL A 1 91 ? -20.665 -7.798 6.103 1.00 81.25 91 VAL A C 1
ATOM 745 O O . VAL A 1 91 ? -20.036 -7.024 5.383 1.00 81.25 91 VAL A O 1
ATOM 748 N N . VAL A 1 92 ? -20.564 -7.800 7.431 1.00 84.19 92 VAL A N 1
ATOM 749 C CA . VAL A 1 92 ? -19.551 -7.059 8.185 1.00 84.19 92 VAL A CA 1
ATOM 750 C C . VAL A 1 92 ? -18.497 -8.047 8.668 1.00 84.19 92 VAL A C 1
ATOM 752 O O . VAL A 1 92 ? -18.834 -9.004 9.368 1.00 84.19 92 VAL A O 1
ATOM 755 N N . GLU A 1 93 ? -17.234 -7.812 8.322 1.00 82.75 93 GLU A N 1
ATOM 756 C CA . GLU A 1 93 ? -16.112 -8.665 8.728 1.00 82.75 93 GLU A CA 1
ATOM 757 C C . GLU A 1 93 ? -14.944 -7.856 9.291 1.00 82.75 93 GLU A C 1
ATOM 759 O O . GLU A 1 93 ? -14.723 -6.705 8.915 1.00 82.75 93 GLU A O 1
ATOM 764 N N . ASP A 1 94 ? -14.173 -8.484 10.180 1.00 83.31 94 ASP A N 1
ATOM 765 C CA . ASP A 1 94 ? -12.938 -7.909 10.702 1.00 83.31 94 ASP A CA 1
ATOM 766 C C . ASP A 1 94 ? -11.845 -7.911 9.635 1.00 83.31 94 ASP A C 1
ATOM 768 O O . ASP A 1 94 ? -11.296 -8.955 9.251 1.00 83.31 94 ASP A O 1
ATOM 772 N N . TYR A 1 95 ? -11.499 -6.708 9.198 1.00 83.88 95 TYR A N 1
ATOM 773 C CA . TYR A 1 95 ? -10.317 -6.448 8.412 1.00 83.88 95 TYR A CA 1
ATOM 774 C C . TYR A 1 95 ? -9.105 -6.347 9.319 1.00 83.88 95 TYR A C 1
ATOM 776 O O . TYR A 1 95 ? -8.960 -5.465 10.164 1.00 83.88 95 TYR A O 1
ATOM 784 N N . ASN A 1 96 ? -8.212 -7.287 9.087 1.00 82.25 96 ASN A N 1
ATOM 785 C CA . ASN A 1 96 ? -6.982 -7.446 9.816 1.00 82.25 96 ASN A CA 1
ATOM 786 C C . ASN A 1 96 ? -5.871 -7.498 8.765 1.00 82.25 96 ASN A C 1
ATOM 788 O O . ASN A 1 96 ? -5.692 -8.545 8.140 1.00 82.25 96 ASN A O 1
ATOM 792 N N . PRO A 1 97 ? -5.179 -6.377 8.499 1.00 77.19 97 PRO A N 1
ATOM 793 C CA . PRO A 1 97 ? -4.251 -6.255 7.374 1.00 77.19 97 PRO A CA 1
ATOM 794 C C . PRO A 1 97 ? -3.125 -7.298 7.394 1.00 77.19 97 PRO A C 1
ATOM 796 O O . PRO A 1 97 ? -2.684 -7.748 6.338 1.00 77.19 97 PRO A O 1
ATOM 799 N N . HIS A 1 98 ? -2.733 -7.783 8.577 1.00 71.44 98 HIS A N 1
ATOM 800 C CA . HIS A 1 98 ? -1.803 -8.908 8.725 1.00 71.44 98 HIS A CA 1
ATOM 801 C C . HIS A 1 98 ? -2.300 -10.200 8.037 1.00 71.44 98 HIS A C 1
ATOM 803 O O . HIS A 1 98 ? -1.503 -10.986 7.530 1.00 71.44 98 HIS A O 1
ATOM 809 N N . ARG A 1 99 ? -3.622 -10.404 7.906 1.00 67.62 99 ARG A N 1
ATOM 810 C CA . ARG A 1 99 ? -4.214 -11.565 7.219 1.00 67.62 99 ARG A CA 1
ATOM 811 C C . ARG A 1 99 ? -4.029 -11.538 5.703 1.00 67.62 99 ARG A C 1
ATOM 813 O O . ARG A 1 99 ? -4.144 -12.597 5.093 1.00 67.62 99 ARG A O 1
ATOM 820 N N . VAL A 1 100 ? -3.755 -10.384 5.088 1.00 62.91 100 VAL A N 1
ATOM 821 C CA . VAL A 1 100 ? -3.546 -10.278 3.629 1.00 62.91 100 VAL A CA 1
ATOM 822 C C . VAL A 1 100 ? -2.316 -11.086 3.201 1.00 62.91 100 VAL A C 1
ATOM 824 O O . VAL A 1 100 ? -2.329 -11.724 2.150 1.00 62.91 100 VAL A O 1
ATOM 827 N N . ALA A 1 101 ? -1.295 -11.177 4.059 1.00 62.72 101 ALA A N 1
ATOM 828 C CA . ALA A 1 101 ? -0.127 -12.027 3.828 1.00 62.72 101 ALA A CA 1
ATOM 829 C C . ALA A 1 101 ? -0.502 -13.512 3.624 1.00 62.72 101 ALA A C 1
ATOM 831 O O . ALA A 1 101 ? 0.117 -14.204 2.808 1.00 62.72 101 ALA A O 1
ATOM 832 N N . ARG A 1 102 ? -1.588 -13.984 4.259 1.00 60.88 102 ARG A N 1
ATOM 833 C CA . ARG A 1 102 ? -2.081 -15.365 4.112 1.00 60.88 102 ARG A CA 1
ATOM 834 C C . ARG A 1 102 ? -2.538 -15.686 2.694 1.00 60.88 102 ARG A C 1
ATOM 836 O O . ARG A 1 102 ? -2.355 -16.814 2.247 1.00 60.88 102 ARG A O 1
ATOM 843 N N . GLN A 1 103 ? -3.065 -14.708 1.952 1.00 61.19 103 GLN A N 1
ATOM 844 C CA . GLN A 1 103 ? -3.465 -14.905 0.550 1.00 61.19 103 GLN A CA 1
ATOM 845 C C . GLN A 1 103 ? -2.268 -15.220 -0.360 1.00 61.19 103 GLN A C 1
ATOM 847 O O . GLN A 1 103 ? -2.431 -15.864 -1.393 1.00 61.19 103 GLN A O 1
ATOM 852 N N . PHE A 1 104 ? -1.063 -14.818 0.047 1.00 58.19 104 PHE A N 1
ATOM 853 C CA . PHE A 1 104 ? 0.187 -15.112 -0.652 1.00 58.19 104 PHE A CA 1
ATOM 854 C C . PHE A 1 104 ? 0.910 -16.347 -0.091 1.00 58.19 104 PHE A C 1
ATOM 856 O O . PHE A 1 104 ? 2.079 -16.566 -0.403 1.00 58.19 104 PHE A O 1
ATOM 863 N N . GLY A 1 105 ? 0.242 -17.150 0.747 1.00 59.19 105 GLY A N 1
ATOM 864 C CA . GLY A 1 105 ? 0.840 -18.319 1.398 1.00 59.19 105 GLY A CA 1
ATOM 865 C C . GLY A 1 105 ? 1.861 -17.967 2.484 1.00 59.19 105 GLY A C 1
ATOM 866 O O . GLY A 1 105 ? 2.568 -18.848 2.965 1.00 59.19 105 GLY A O 1
ATOM 867 N N . MET A 1 106 ? 1.944 -16.693 2.877 1.00 60.03 106 MET A N 1
ATOM 868 C CA . MET A 1 106 ? 2.742 -16.235 4.011 1.00 60.03 106 MET A CA 1
ATOM 869 C C . MET A 1 106 ? 1.847 -16.222 5.250 1.00 60.03 106 MET A C 1
ATOM 871 O O . MET A 1 106 ? 1.384 -15.174 5.697 1.00 60.03 106 MET A O 1
ATOM 875 N N . ASP A 1 107 ? 1.542 -17.414 5.758 1.00 63.97 107 ASP A N 1
ATOM 876 C CA . ASP A 1 107 ? 0.759 -17.582 6.981 1.00 63.97 107 ASP A CA 1
ATOM 877 C C . ASP A 1 107 ? 1.672 -17.419 8.203 1.00 63.97 107 ASP A C 1
ATOM 879 O O . ASP A 1 107 ? 2.306 -18.370 8.654 1.00 63.97 107 ASP A O 1
ATOM 883 N N . GLN A 1 108 ? 1.832 -16.177 8.671 1.00 57.53 108 GLN A N 1
ATOM 884 C CA . GLN A 1 108 ? 2.673 -15.861 9.833 1.00 57.53 108 GLN A CA 1
ATOM 885 C C . GLN A 1 108 ? 1.918 -15.930 11.173 1.00 57.53 108 GLN A C 1
ATOM 887 O O . GLN A 1 108 ? 2.487 -15.557 12.195 1.00 57.53 108 GLN A O 1
ATOM 892 N N . GLU A 1 109 ? 0.671 -16.419 11.213 1.00 62.31 109 GLU A N 1
ATOM 893 C CA . GLU A 1 109 ? -0.137 -16.415 12.439 1.00 62.31 109 GLU A CA 1
ATOM 894 C C . GLU A 1 109 ? -0.929 -17.706 12.669 1.00 62.31 109 GLU A C 1
ATOM 896 O O . GLU A 1 109 ? -1.410 -18.360 11.747 1.00 62.31 109 GLU A O 1
ATOM 901 N N . LEU A 1 110 ? -1.124 -18.043 13.945 1.00 58.56 110 LEU A N 1
ATOM 902 C CA . LEU A 1 110 ? -2.115 -19.027 14.369 1.00 58.56 110 LEU A CA 1
ATOM 903 C C . LEU A 1 110 ? -3.490 -18.342 14.386 1.00 58.56 110 LEU A C 1
ATOM 905 O O . LEU A 1 110 ? -3.575 -17.204 14.843 1.00 58.56 110 LEU A O 1
ATOM 909 N N . PRO A 1 111 ? -4.568 -18.979 13.894 1.00 54.19 111 PRO A N 1
ATOM 910 C CA . PRO A 1 111 ? -5.894 -18.381 13.930 1.00 54.19 111 PRO A CA 1
ATOM 911 C C . PRO A 1 111 ? -6.311 -18.169 15.385 1.00 54.19 111 PRO A C 1
ATOM 913 O O . PRO A 1 111 ? -6.663 -19.124 16.076 1.00 54.19 111 PRO A O 1
ATOM 916 N N . ASP A 1 112 ? -6.264 -16.919 15.841 1.00 54.91 112 ASP A N 1
ATOM 917 C CA . ASP A 1 112 ? -6.898 -16.555 17.097 1.00 54.91 112 ASP A CA 1
ATOM 918 C C . ASP A 1 112 ? -8.417 -16.650 16.918 1.00 54.91 112 ASP A C 1
ATOM 920 O O . ASP A 1 112 ? -8.950 -16.454 15.815 1.00 54.91 112 ASP A O 1
ATOM 924 N N . LEU A 1 113 ? -9.110 -17.045 17.983 1.00 52.81 113 LEU A N 1
ATOM 925 C CA . LEU A 1 113 ? -10.547 -17.293 17.954 1.00 52.81 113 LEU A CA 1
ATOM 926 C C . LEU A 1 113 ? -11.242 -15.999 17.503 1.00 52.81 113 LEU A C 1
ATOM 928 O O . LEU A 1 113 ? -11.218 -15.016 18.237 1.00 52.81 113 LEU A O 1
ATOM 932 N N . VAL A 1 114 ? -11.824 -15.984 16.296 1.00 55.34 114 VAL A N 1
ATOM 933 C CA . VAL A 1 114 ? -12.562 -14.822 15.774 1.00 55.34 114 VAL A CA 1
ATOM 934 C C . VAL A 1 114 ? -13.726 -14.563 16.725 1.00 55.34 114 VAL A C 1
ATOM 936 O O . VAL A 1 114 ? -14.745 -15.256 16.691 1.00 55.34 114 VAL A O 1
ATOM 939 N N . SER A 1 115 ? -13.528 -13.621 17.640 1.00 47.72 115 SER A N 1
ATOM 940 C CA . SER A 1 115 ? -14.487 -13.264 18.667 1.00 47.72 115 SER A CA 1
ATOM 941 C C . SER A 1 115 ? -15.622 -12.484 18.024 1.00 47.72 115 SER A C 1
ATOM 943 O O . SER A 1 115 ? -15.466 -11.338 17.631 1.00 47.72 115 SER A O 1
ATOM 945 N N . GLU A 1 116 ? -16.748 -13.188 17.935 1.00 54.09 116 GLU A N 1
ATOM 946 C CA . GLU A 1 116 ? -18.134 -12.739 17.826 1.00 54.09 116 GLU A CA 1
ATOM 947 C C . GLU A 1 116 ? -18.484 -11.655 16.795 1.00 54.09 116 GLU A C 1
ATOM 949 O O . GLU A 1 116 ? -17.952 -10.549 16.744 1.00 54.09 116 GLU A O 1
ATOM 954 N N . ARG A 1 117 ? -19.545 -11.956 16.035 1.00 53.28 117 ARG A N 1
ATOM 955 C CA . ARG A 1 117 ? -20.375 -10.971 15.336 1.00 53.28 117 ARG A CA 1
ATOM 956 C C . ARG A 1 117 ? -20.874 -9.917 16.330 1.00 53.28 117 ARG A C 1
ATOM 958 O O . ARG A 1 117 ? -21.972 -10.018 16.867 1.00 53.28 117 ARG A O 1
ATOM 965 N N . SER A 1 118 ? -20.079 -8.884 16.549 1.00 55.81 118 SER A N 1
ATOM 966 C CA . SER A 1 118 ? -20.526 -7.624 17.121 1.00 55.81 118 SER A CA 1
ATOM 967 C C . SER A 1 118 ? -21.636 -7.058 16.234 1.00 55.81 118 SER A C 1
ATOM 969 O O . SER A 1 118 ? -21.467 -6.986 15.015 1.00 55.81 118 SER A O 1
ATOM 971 N N . SER A 1 119 ? -22.756 -6.670 16.836 1.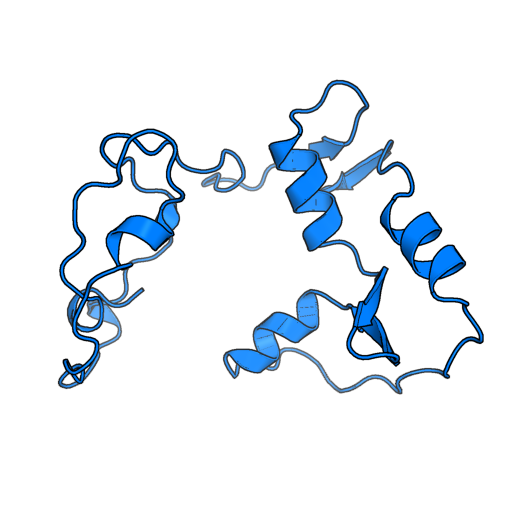00 68.00 119 SER A N 1
ATOM 972 C CA . SER A 1 119 ? -23.976 -6.187 16.181 1.00 68.00 119 SER A CA 1
ATOM 973 C C . SER A 1 119 ? -23.839 -4.773 15.599 1.00 68.00 119 SER A C 1
ATOM 975 O O . SER A 1 119 ? -24.710 -3.939 15.830 1.00 68.00 119 SER A O 1
ATOM 977 N N . PHE A 1 120 ? -22.742 -4.478 14.899 1.00 71.06 120 PHE A N 1
ATOM 978 C CA . PHE A 1 120 ? -22.590 -3.192 14.230 1.00 71.06 120 PHE A CA 1
ATOM 979 C C . PHE A 1 120 ? -23.491 -3.136 13.002 1.00 71.06 120 PHE A C 1
ATOM 981 O O . PHE A 1 120 ? -23.553 -4.070 12.198 1.00 71.06 120 PHE A O 1
ATOM 988 N N . THR A 1 121 ? -24.171 -2.012 12.856 1.00 85.06 121 THR A N 1
ATOM 989 C CA . THR A 1 121 ? -24.817 -1.607 11.614 1.00 85.06 121 THR A CA 1
ATOM 990 C C . THR A 1 121 ? -23.763 -1.211 10.581 1.00 85.06 121 THR A C 1
ATOM 992 O O . THR A 1 121 ? -22.653 -0.807 10.926 1.00 85.06 121 THR A O 1
ATOM 995 N N . GLU A 1 122 ? -24.108 -1.280 9.292 1.00 86.62 122 GLU A N 1
ATOM 996 C CA . GLU A 1 122 ? -23.208 -0.818 8.224 1.00 86.62 122 GLU A CA 1
ATOM 997 C C . GLU A 1 122 ? -22.782 0.643 8.430 1.00 86.62 122 GLU A C 1
ATOM 999 O O . GLU A 1 122 ? -21.634 0.996 8.172 1.00 86.62 122 GLU A O 1
ATOM 1004 N N . GLN A 1 123 ? -23.686 1.482 8.946 1.00 88.88 123 GLN A N 1
ATOM 1005 C CA . GLN A 1 123 ? -23.404 2.884 9.241 1.00 88.88 123 GLN A CA 1
ATOM 1006 C C . GLN A 1 123 ? -22.318 3.038 10.314 1.00 88.88 123 GLN A C 1
ATOM 1008 O O . GLN A 1 123 ? -21.360 3.774 10.094 1.00 88.88 123 GLN A O 1
ATOM 1013 N N . GLU A 1 124 ? -22.418 2.320 11.435 1.00 89.75 124 GLU A N 1
ATOM 1014 C CA . GLU A 1 124 ? -21.408 2.376 12.502 1.00 89.75 124 GLU A CA 1
ATOM 1015 C C . GLU A 1 124 ? -20.034 1.897 12.015 1.00 89.75 124 GLU A C 1
ATOM 1017 O O . GLU A 1 124 ? -19.009 2.447 12.414 1.00 89.75 124 GLU A O 1
ATOM 1022 N N . VAL A 1 125 ? -19.998 0.908 11.114 1.00 89.44 125 VAL A N 1
ATOM 1023 C CA . VAL A 1 125 ? -18.747 0.436 10.500 1.00 89.44 125 VAL A CA 1
ATOM 1024 C C . VAL A 1 125 ? -18.120 1.522 9.625 1.00 89.44 125 VAL A C 1
ATOM 1026 O O . VAL A 1 125 ? -16.918 1.771 9.720 1.00 89.44 125 VAL A O 1
ATOM 1029 N N . TRP A 1 126 ? -18.918 2.200 8.797 1.00 90.44 126 TRP A N 1
ATOM 1030 C CA . TRP A 1 126 ? -18.429 3.313 7.982 1.00 90.44 126 TRP A CA 1
ATOM 1031 C C . TRP A 1 126 ? -17.973 4.503 8.829 1.00 90.44 126 TRP A C 1
ATOM 1033 O O . TRP A 1 126 ? -16.970 5.136 8.497 1.00 90.44 126 TRP A O 1
ATOM 1043 N N . GLU A 1 127 ? -18.673 4.809 9.920 1.00 91.25 127 GLU A N 1
ATOM 1044 C CA . GLU A 1 127 ? -18.282 5.856 10.867 1.00 91.25 127 GLU A CA 1
ATOM 1045 C C . GLU A 1 127 ? -16.963 5.514 11.574 1.00 91.25 127 GLU A C 1
ATOM 1047 O O . GLU A 1 127 ? -16.074 6.367 11.645 1.00 91.25 127 GLU A O 1
ATOM 1052 N N . ASP A 1 128 ? -16.780 4.266 12.020 1.00 89.69 128 ASP A N 1
ATOM 1053 C CA . ASP A 1 128 ? -15.510 3.809 12.595 1.00 89.69 128 ASP A CA 1
ATOM 1054 C C . ASP A 1 128 ? -14.373 3.887 11.572 1.00 89.69 128 ASP A C 1
ATOM 1056 O O . ASP A 1 128 ? -13.311 4.453 11.855 1.00 89.69 128 ASP A O 1
ATOM 1060 N N . TYR A 1 129 ? -14.589 3.379 10.356 1.00 88.94 129 TYR A N 1
ATOM 1061 C CA . TYR A 1 129 ? -13.603 3.439 9.279 1.00 88.94 129 TYR A CA 1
ATOM 1062 C C . TYR A 1 129 ? -13.181 4.888 8.992 1.00 88.94 129 TYR A C 1
ATOM 1064 O O . TYR A 1 129 ? -11.986 5.192 8.923 1.00 88.94 129 TYR A O 1
ATOM 1072 N N . ASN A 1 130 ? -14.149 5.808 8.925 1.00 88.94 130 ASN A N 1
ATOM 1073 C CA . ASN A 1 130 ? -13.930 7.228 8.646 1.00 88.94 130 ASN A CA 1
ATOM 1074 C C . ASN A 1 130 ? -13.443 8.051 9.847 1.00 88.94 130 ASN A C 1
ATOM 1076 O O . ASN A 1 130 ? -13.099 9.226 9.678 1.00 88.94 130 ASN A O 1
ATOM 1080 N N . LYS A 1 131 ? -13.328 7.449 11.034 1.00 89.38 131 LYS A N 1
ATOM 1081 C CA . LYS A 1 131 ? -12.783 8.109 12.222 1.00 89.38 131 LYS A CA 1
ATOM 1082 C C . LYS A 1 131 ? -11.398 8.695 11.943 1.00 89.38 131 LYS A C 1
ATOM 1084 O O . LYS A 1 131 ? -10.578 8.072 11.261 1.00 89.38 131 LYS A O 1
ATOM 1089 N N . SER A 1 132 ? -11.164 9.895 12.479 1.00 86.50 132 SER A N 1
ATOM 1090 C CA . SER A 1 132 ? -9.877 10.589 12.392 1.00 86.50 132 SER A CA 1
ATOM 1091 C C . SER A 1 132 ? -8.742 9.685 12.865 1.00 86.50 132 SER A C 1
ATOM 1093 O O . SER A 1 132 ? -8.860 9.014 13.892 1.00 86.50 132 SER A O 1
ATOM 1095 N N . LEU A 1 133 ? -7.639 9.714 12.123 1.00 84.44 133 LEU A N 1
ATOM 1096 C CA . LEU A 1 133 ? -6.394 9.035 12.472 1.00 84.44 133 LEU A CA 1
ATOM 1097 C C . LEU A 1 133 ? -5.421 9.965 13.210 1.00 84.44 133 LEU A C 1
ATOM 1099 O O . LEU A 1 133 ? -4.260 9.621 13.362 1.00 84.44 133 LEU A O 1
ATOM 1103 N N . SER A 1 134 ? -5.870 11.138 13.668 1.00 81.00 134 SER A N 1
ATOM 1104 C CA . SER A 1 134 ? -5.030 12.083 14.411 1.00 81.00 134 SER A CA 1
ATOM 1105 C C . SER A 1 134 ? -4.359 11.409 15.614 1.00 81.00 134 SER A C 1
ATOM 1107 O O . SER A 1 134 ? -5.058 10.930 16.512 1.00 81.00 134 SER A O 1
ATOM 1109 N N . GLY A 1 135 ? -3.026 11.404 15.640 1.00 77.31 135 GLY A N 1
ATOM 1110 C CA . GLY A 1 135 ? -2.227 10.755 16.684 1.00 77.31 135 GLY A CA 1
ATOM 1111 C C . GLY A 1 135 ? -2.004 9.252 16.479 1.00 77.31 135 GLY A C 1
ATOM 1112 O O . GLY A 1 135 ? -1.468 8.599 17.369 1.00 77.31 135 GLY A O 1
ATOM 1113 N N . PHE A 1 136 ? -2.412 8.694 15.337 1.00 79.12 136 PHE A N 1
ATOM 1114 C CA . PHE A 1 136 ? -2.040 7.342 14.930 1.00 79.12 136 PHE A CA 1
ATOM 1115 C C . PHE A 1 136 ? -0.578 7.329 14.477 1.00 79.12 136 PHE A C 1
ATOM 1117 O O . PHE A 1 136 ? -0.180 8.165 13.666 1.00 79.12 136 PHE A O 1
ATOM 1124 N N . GLU A 1 137 ? 0.211 6.389 14.985 1.00 75.75 137 GLU A N 1
ATOM 1125 C CA . GLU A 1 137 ? 1.606 6.204 14.583 1.00 75.75 137 GLU A CA 1
ATOM 1126 C C . GLU A 1 137 ? 1.713 5.044 13.593 1.00 75.75 137 GLU A C 1
ATOM 1128 O O . GLU A 1 137 ? 1.228 3.941 13.861 1.00 75.75 137 GLU A O 1
ATOM 1133 N N . LEU A 1 138 ? 2.325 5.334 12.444 1.00 69.50 138 LEU A N 1
ATOM 1134 C CA . LEU A 1 138 ? 2.739 4.368 11.430 1.00 69.50 138 LEU A CA 1
ATOM 1135 C C . LEU A 1 138 ? 4.209 3.996 11.579 1.00 69.50 138 LEU A C 1
ATOM 1137 O O . LEU A 1 138 ? 5.010 4.928 11.830 1.00 69.50 138 LEU A O 1
#

Radius of gyration: 18.88 Å; chains: 1; bounding box: 42×40×42 Å

InterPro domains:
  IPR019557 Aminotransferase-like, plant mobile domain [PF10536] (2-135)
  IPR044824 Protein MAINTENANCE OF MERISTEMS-like [PTHR46033] (2-129)